Protein AF-A0AAN6EYC0-F1 (afdb_monomer_lite)

InterPro domains:
  IPR060371 TAM12 [PF28428] (30-80)

Secondary structure (DSSP, 8-state):
--------------------------------SHHHHHHHHHHHHHHHHHH-HHHHHHHHHHTT--HHHHHHHHHHHHTT------S-SSS----

Structure (mmCIF, N/CA/C/O backbone):
data_AF-A0AAN6EYC0-F1
#
_entry.id   AF-A0AAN6EYC0-F1
#
loop_
_atom_site.group_PDB
_atom_site.id
_atom_site.type_symbol
_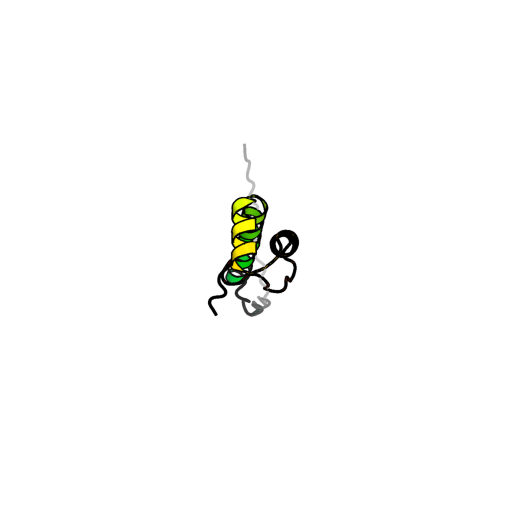atom_site.label_atom_id
_atom_site.label_alt_id
_atom_site.label_comp_id
_atom_site.label_asym_id
_atom_site.label_entity_id
_atom_site.label_seq_id
_atom_site.pdbx_PDB_ins_code
_atom_site.Cartn_x
_atom_site.Cartn_y
_atom_site.Cartn_z
_atom_site.occupancy
_atom_site.B_iso_or_equiv
_atom_site.auth_seq_id
_atom_site.auth_comp_id
_atom_site.auth_asym_id
_atom_site.auth_atom_id
_atom_site.pdbx_PDB_model_num
ATOM 1 N N . MET A 1 1 ? -23.044 43.805 40.739 1.00 42.50 1 MET A N 1
ATOM 2 C CA . MET A 1 1 ? -24.065 43.723 41.807 1.00 42.50 1 MET A CA 1
ATOM 3 C C . MET A 1 1 ? -25.424 43.811 41.134 1.00 42.50 1 MET A C 1
ATOM 5 O O . MET A 1 1 ? -25.653 44.754 40.390 1.00 42.50 1 MET A O 1
ATOM 9 N N . PHE A 1 2 ? -26.232 42.761 41.267 1.00 42.72 2 PHE A N 1
ATOM 10 C CA . PHE A 1 2 ? -27.507 42.580 40.568 1.00 42.72 2 PHE A CA 1
ATOM 11 C C . PHE A 1 2 ? -28.617 43.383 41.245 1.00 42.72 2 PHE A C 1
ATOM 13 O O . PHE A 1 2 ? -28.757 43.270 42.457 1.00 42.72 2 PHE A O 1
ATOM 20 N N . ASN A 1 3 ? -29.444 44.087 40.468 1.00 40.84 3 ASN A N 1
ATOM 21 C CA . ASN A 1 3 ? -30.753 44.553 40.922 1.00 40.84 3 ASN A CA 1
ATOM 22 C C . ASN A 1 3 ? -31.834 43.981 40.000 1.00 40.84 3 ASN A C 1
ATOM 24 O O . ASN A 1 3 ? -31.845 44.214 38.795 1.00 40.84 3 ASN A O 1
ATOM 28 N N . ILE A 1 4 ? -32.701 43.175 40.608 1.00 45.81 4 ILE A N 1
ATOM 29 C CA . ILE A 1 4 ? -33.836 42.474 40.014 1.00 45.81 4 ILE A CA 1
ATOM 30 C C . ILE A 1 4 ? -35.060 43.380 40.156 1.00 45.81 4 ILE A C 1
ATOM 32 O O . ILE A 1 4 ? -35.353 43.846 41.256 1.00 45.81 4 ILE A O 1
ATOM 36 N N . THR A 1 5 ? -35.829 43.567 39.085 1.00 50.19 5 THR A N 1
ATOM 37 C CA . THR A 1 5 ? -37.194 44.100 39.173 1.00 50.19 5 THR A CA 1
ATOM 38 C C . THR A 1 5 ? -38.134 43.111 38.496 1.00 50.19 5 THR A C 1
ATOM 40 O O . THR A 1 5 ? -38.057 42.880 37.293 1.00 50.19 5 THR A O 1
ATOM 43 N N . ARG A 1 6 ? -38.991 42.470 39.300 1.00 43.69 6 ARG A N 1
ATOM 44 C CA . ARG A 1 6 ? -40.102 41.632 38.836 1.00 43.69 6 ARG A CA 1
ATOM 45 C C . ARG A 1 6 ? -41.289 42.542 38.520 1.00 43.69 6 ARG A C 1
ATOM 47 O O . ARG A 1 6 ? -41.718 43.285 39.396 1.00 43.69 6 ARG A O 1
ATOM 54 N N . VAL A 1 7 ? -41.849 42.427 37.319 1.00 53.00 7 VAL A N 1
ATOM 55 C CA . VAL A 1 7 ? -43.213 42.876 37.011 1.00 53.00 7 VAL A CA 1
ATOM 56 C C . VAL A 1 7 ? -44.055 41.645 36.708 1.00 53.00 7 VAL A C 1
ATOM 58 O O . VAL A 1 7 ? -43.721 40.824 35.857 1.00 53.00 7 VAL A O 1
ATOM 61 N N . THR A 1 8 ? -45.125 41.514 37.480 1.00 46.44 8 THR A N 1
ATOM 62 C CA . THR A 1 8 ? -46.179 40.510 37.387 1.00 46.44 8 THR A CA 1
ATOM 63 C C . THR A 1 8 ? -47.294 41.032 36.486 1.00 46.44 8 THR A C 1
ATOM 65 O O . THR A 1 8 ? -47.813 42.118 36.734 1.00 46.44 8 THR A O 1
ATOM 68 N N . GLY A 1 9 ? -47.702 40.249 35.491 1.00 40.12 9 GLY A N 1
ATOM 69 C CA . GLY A 1 9 ? -48.875 40.518 34.658 1.00 40.12 9 GLY A CA 1
ATOM 70 C C . GLY A 1 9 ? -49.557 39.200 34.307 1.00 40.12 9 GLY A C 1
ATOM 71 O O . GLY A 1 9 ? -48.959 38.364 33.640 1.00 40.12 9 GLY A O 1
ATOM 72 N N . GLY A 1 10 ? -50.757 38.994 34.853 1.00 41.69 10 GLY A N 1
ATOM 73 C CA . GLY A 1 10 ? -51.579 37.792 34.692 1.00 41.69 10 GLY A CA 1
ATOM 74 C C . GLY A 1 10 ? -52.355 37.725 33.361 1.00 41.69 10 GLY A C 1
ATOM 75 O O . GLY A 1 10 ? -51.957 38.345 32.382 1.00 41.69 10 GLY A O 1
ATOM 76 N N . PRO A 1 11 ? -53.441 36.934 33.298 1.00 49.28 11 PRO A N 1
ATOM 77 C CA . PRO A 1 11 ? -53.566 35.803 32.383 1.00 49.28 11 PRO A CA 1
ATOM 78 C C . PRO A 1 11 ? -54.326 36.135 31.091 1.00 49.28 11 PRO A C 1
ATOM 80 O O . PRO A 1 11 ? -55.258 36.934 31.088 1.00 49.28 11 PRO A O 1
ATOM 83 N N . SER A 1 12 ? -54.014 35.424 30.008 1.00 43.94 12 SER A N 1
ATOM 84 C CA . SER A 1 12 ? -54.934 35.256 28.879 1.00 43.94 12 SER A CA 1
ATOM 85 C C . SER A 1 12 ? -54.967 33.797 28.454 1.00 43.94 12 SER A C 1
ATOM 87 O O . SER A 1 12 ? -53.941 33.143 28.284 1.00 43.94 12 SER A O 1
ATOM 89 N N . LYS A 1 13 ? -56.197 33.295 28.408 1.00 49.06 13 LYS A N 1
ATOM 90 C CA . LYS A 1 13 ? -56.607 31.954 28.025 1.00 49.06 13 LYS A CA 1
ATOM 91 C C . LYS A 1 13 ? -56.962 32.025 26.546 1.00 49.06 13 LYS A C 1
ATOM 93 O O . LYS A 1 13 ? -57.813 32.831 26.219 1.00 49.06 13 LYS A O 1
ATOM 98 N N . ASP A 1 14 ? -56.328 31.209 25.718 1.00 41.53 14 ASP A N 1
ATOM 99 C CA . ASP A 1 14 ? -56.861 30.642 24.469 1.00 41.53 14 ASP A CA 1
ATOM 100 C C . ASP A 1 14 ? -55.748 29.727 23.929 1.00 41.53 14 ASP A C 1
ATOM 102 O O . ASP A 1 14 ? -54.627 30.156 23.688 1.00 41.53 14 ASP A O 1
ATOM 106 N N . ALA A 1 15 ? -55.869 28.420 24.138 1.00 42.38 15 ALA A N 1
ATOM 107 C CA . ALA A 1 15 ? -56.541 27.483 23.242 1.00 42.38 15 ALA A CA 1
ATOM 108 C C . ALA A 1 15 ? -55.620 27.017 22.100 1.00 42.38 15 ALA A C 1
ATOM 110 O O . ALA A 1 15 ? -55.128 27.786 21.284 1.00 42.38 15 ALA A O 1
ATOM 111 N N . THR A 1 16 ? -55.470 25.693 22.054 1.00 46.78 16 THR A N 1
ATOM 112 C CA . THR A 1 16 ? -54.839 24.885 21.002 1.00 46.78 16 THR A CA 1
ATOM 113 C C . THR A 1 16 ? -53.315 24.776 21.055 1.00 46.78 16 THR A C 1
ATOM 115 O O . THR A 1 16 ? -52.565 25.266 20.218 1.00 46.78 16 THR A O 1
ATOM 118 N N . ARG A 1 17 ? -52.881 23.963 22.023 1.00 51.50 17 ARG A N 1
ATOM 119 C CA . ARG A 1 17 ? -51.732 23.069 21.875 1.00 51.50 17 ARG A CA 1
ATOM 120 C C . ARG A 1 17 ? -51.958 22.186 20.643 1.00 51.50 17 ARG A C 1
ATOM 122 O O . ARG A 1 17 ? -52.703 21.214 20.715 1.00 51.50 17 ARG A O 1
ATOM 129 N N . VAL A 1 18 ? -51.305 22.520 19.539 1.00 47.00 18 VAL A N 1
ATOM 130 C CA . VAL A 1 18 ? -50.985 21.569 18.473 1.00 47.00 18 VAL A CA 1
ATOM 131 C C . VAL A 1 18 ? -49.477 21.449 18.433 1.00 47.00 18 VAL A C 1
ATOM 133 O O . VAL A 1 18 ? -48.762 22.343 17.992 1.00 47.00 18 VAL A O 1
ATOM 136 N N . GLU A 1 19 ? -49.008 20.342 18.991 1.00 55.94 19 GLU A N 1
ATOM 137 C CA . GLU A 1 19 ? -47.663 19.848 18.757 1.00 55.94 19 GLU A CA 1
ATOM 138 C C . GLU A 1 19 ? -47.625 19.372 17.303 1.00 55.94 19 GLU A C 1
ATOM 140 O O . GLU A 1 19 ? -48.433 18.508 16.948 1.00 55.94 19 GLU A O 1
ATOM 145 N N . PRO A 1 20 ? -46.720 19.864 16.445 1.00 47.75 20 PRO A N 1
ATOM 146 C CA . PRO A 1 20 ? -46.331 19.072 15.304 1.00 47.75 20 PRO A CA 1
ATOM 147 C C . PRO A 1 20 ? -45.500 17.911 15.842 1.00 47.75 20 PRO A C 1
ATOM 149 O O . PRO A 1 20 ? -44.366 18.059 16.302 1.00 47.75 20 PRO A O 1
ATOM 152 N N . SER A 1 21 ? -46.187 16.775 15.870 1.00 46.69 21 SER A N 1
ATOM 153 C CA . SER A 1 21 ? -45.708 15.422 16.045 1.00 46.69 21 SER A CA 1
ATOM 154 C C . SER A 1 21 ? -44.242 15.245 15.681 1.00 46.69 21 SER A C 1
ATOM 156 O O . SER A 1 21 ? -43.777 15.603 14.603 1.00 46.69 21 SER A O 1
ATOM 158 N N . ARG A 1 22 ? -43.545 14.596 16.611 1.00 54.69 22 ARG A N 1
ATOM 159 C CA . ARG A 1 22 ? -42.304 13.869 16.378 1.00 54.69 22 ARG A CA 1
ATOM 160 C C . ARG A 1 22 ? -42.507 12.881 15.232 1.00 54.69 22 ARG A C 1
ATOM 162 O O . ARG A 1 22 ? -42.820 11.719 15.470 1.00 54.69 22 ARG A O 1
ATOM 169 N N . GLU A 1 23 ? -42.260 13.316 14.013 1.00 51.22 23 GLU A N 1
ATOM 170 C CA . GLU A 1 23 ? -41.873 12.412 12.945 1.00 51.22 23 GLU A CA 1
ATOM 171 C C . GLU A 1 23 ? -40.384 12.171 13.154 1.00 51.22 23 GLU A C 1
ATOM 173 O O . GLU A 1 23 ? -39.508 12.873 12.658 1.00 51.22 23 GLU A O 1
ATOM 178 N N . ARG A 1 24 ? -40.100 11.214 14.045 1.00 56.19 24 ARG A N 1
ATOM 179 C CA . ARG A 1 24 ? -38.814 10.534 14.022 1.00 56.19 24 ARG A CA 1
ATOM 180 C C . ARG A 1 24 ? -38.782 9.870 12.659 1.00 56.19 24 ARG A C 1
ATOM 182 O O . ARG A 1 24 ? -39.452 8.859 12.472 1.00 56.19 24 ARG A O 1
ATOM 189 N N . GLU A 1 25 ? -38.081 10.484 11.715 1.00 53.28 25 GLU A N 1
ATOM 190 C CA . GLU A 1 25 ? -37.655 9.775 10.525 1.00 53.28 25 GLU A CA 1
ATOM 191 C C . GLU A 1 25 ? -36.883 8.559 11.028 1.00 53.28 25 GLU A C 1
ATOM 193 O O . GLU A 1 25 ? -35.772 8.669 11.557 1.00 53.28 25 GLU A O 1
ATOM 198 N N . ASP A 1 26 ? -37.542 7.405 10.948 1.00 57.34 26 ASP A N 1
ATOM 199 C CA . ASP A 1 26 ? -36.942 6.086 11.040 1.00 57.34 26 ASP A CA 1
ATOM 200 C C . ASP A 1 26 ? -36.039 5.954 9.811 1.00 57.34 26 ASP A C 1
ATOM 202 O O . ASP A 1 26 ? -36.353 5.320 8.810 1.00 57.34 26 ASP A O 1
ATOM 206 N N . THR A 1 27 ? -34.940 6.705 9.829 1.00 57.75 27 THR A N 1
ATOM 207 C CA . THR A 1 27 ? -33.808 6.418 8.975 1.00 57.75 27 THR A CA 1
ATOM 208 C C . THR A 1 27 ? -33.265 5.107 9.517 1.00 57.75 27 THR A C 1
ATOM 210 O O . THR A 1 27 ? -32.897 5.054 10.698 1.00 57.75 27 THR A O 1
ATOM 213 N N . PRO A 1 28 ? -33.233 4.028 8.714 1.00 58.16 28 PRO A N 1
ATOM 214 C CA . PRO A 1 28 ? -32.549 2.822 9.130 1.00 58.16 28 PRO A CA 1
ATOM 215 C C . PRO A 1 28 ? -31.139 3.256 9.507 1.00 58.16 28 PRO A C 1
ATOM 217 O O . PRO A 1 28 ? -30.424 3.821 8.672 1.00 58.16 28 PRO A O 1
ATOM 220 N N . LYS A 1 29 ? -30.759 3.069 10.775 1.00 57.78 29 LYS A N 1
ATOM 221 C CA . LYS A 1 29 ? -29.369 3.201 11.202 1.00 57.78 29 LYS A CA 1
ATOM 222 C C . LYS A 1 29 ? -28.581 2.218 10.350 1.00 57.78 29 LYS A C 1
ATOM 224 O O . LYS A 1 29 ? -28.538 1.031 10.649 1.00 57.78 29 LYS A O 1
ATOM 229 N N . LYS A 1 30 ? -28.010 2.708 9.254 1.00 58.44 30 LYS A N 1
ATOM 230 C CA . LYS A 1 30 ? -26.970 2.002 8.528 1.00 58.44 30 LYS A CA 1
ATOM 231 C C . LYS A 1 30 ? -25.839 1.891 9.536 1.00 58.44 30 LYS A C 1
ATOM 233 O O . LYS A 1 30 ? -25.302 2.926 9.910 1.00 58.44 30 LYS A O 1
ATOM 238 N N . GLU A 1 31 ? -25.602 0.698 10.066 1.00 60.84 31 GLU A N 1
ATOM 239 C CA . GLU A 1 31 ? -24.517 0.418 11.007 1.00 60.84 31 GLU A CA 1
ATOM 240 C C . GLU A 1 31 ? -23.209 0.914 10.365 1.00 60.84 31 GLU A C 1
ATOM 242 O O . GLU A 1 31 ? -22.778 0.314 9.382 1.00 60.84 31 GLU A O 1
ATOM 247 N N . PRO A 1 32 ? -22.620 2.053 10.790 1.00 56.41 32 PRO A N 1
ATOM 248 C CA . PRO A 1 32 ? -21.620 2.727 9.971 1.00 56.41 32 PRO A CA 1
ATOM 249 C C . PRO A 1 32 ? -20.207 2.613 10.543 1.00 56.41 32 PRO A C 1
ATOM 251 O O . PRO A 1 32 ? -19.360 3.423 10.196 1.00 56.41 32 PRO A O 1
ATOM 254 N N . GLU A 1 33 ? -19.927 1.667 11.438 1.00 55.19 33 GLU A 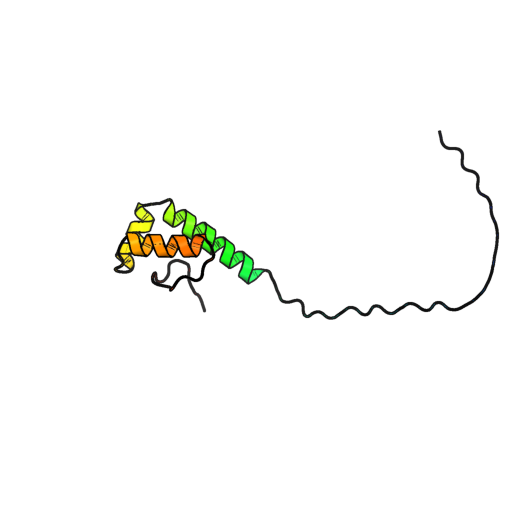N 1
ATOM 255 C CA . GLU A 1 33 ? -18.661 1.711 12.181 1.00 55.19 33 GLU A CA 1
ATOM 256 C C . GLU A 1 33 ? -17.679 0.595 11.811 1.00 55.19 33 GLU A C 1
ATOM 258 O O . GLU A 1 33 ? -16.494 0.877 11.655 1.00 55.19 33 GLU A O 1
ATOM 263 N N . GLU A 1 34 ? -18.109 -0.647 11.582 1.00 53.31 34 GLU A N 1
ATOM 264 C CA . GLU A 1 34 ? -17.146 -1.750 11.416 1.00 53.31 34 GLU A CA 1
ATOM 265 C C . GLU A 1 34 ? -16.346 -1.696 10.100 1.00 53.31 34 GLU A C 1
ATOM 267 O O . GLU A 1 34 ? -15.131 -1.930 10.103 1.00 53.31 34 GLU A O 1
ATOM 272 N N . GLU A 1 35 ? -16.983 -1.318 8.986 1.00 56.31 35 GLU A N 1
ATOM 273 C CA . GLU A 1 35 ? -16.309 -1.196 7.684 1.00 56.31 35 GLU A CA 1
ATOM 274 C C . GLU A 1 35 ? -15.221 -0.104 7.717 1.00 56.31 35 GLU A C 1
ATOM 276 O O . GLU A 1 35 ? -14.076 -0.363 7.333 1.00 56.31 35 GLU A O 1
ATOM 281 N N . ASP A 1 36 ? -15.521 1.071 8.282 1.00 61.88 36 ASP A N 1
ATOM 282 C CA . ASP A 1 36 ? -14.605 2.222 8.331 1.00 61.88 36 ASP A CA 1
ATOM 283 C C . ASP A 1 36 ? -13.362 1.961 9.203 1.00 61.88 36 ASP A C 1
ATOM 285 O O . ASP A 1 36 ? -12.236 2.347 8.845 1.00 61.88 36 ASP A O 1
ATOM 289 N N . TYR A 1 37 ? -13.526 1.260 10.334 1.00 58.62 37 TYR A N 1
ATOM 290 C CA . TYR A 1 37 ? -12.394 0.863 11.178 1.00 58.62 37 TYR A CA 1
ATOM 291 C C . TYR A 1 37 ? -11.473 -0.131 10.459 1.00 58.62 37 TYR A C 1
ATOM 293 O O . TYR A 1 37 ? -10.244 0.013 10.522 1.00 58.62 37 TYR A O 1
ATOM 301 N N . SER A 1 38 ? -12.040 -1.104 9.738 1.00 80.62 38 SER A N 1
ATOM 302 C CA . SER A 1 38 ? -11.270 -2.118 9.010 1.00 80.62 38 SER A CA 1
ATOM 303 C C . SER A 1 38 ? -10.459 -1.513 7.852 1.00 80.62 38 SER A C 1
ATOM 305 O O . SER A 1 38 ? -9.272 -1.817 7.683 1.00 80.62 38 SER A O 1
ATOM 307 N N . GLU A 1 39 ? -11.038 -0.566 7.107 1.00 85.44 39 GLU A N 1
ATOM 308 C CA . GLU A 1 39 ? -10.364 0.116 6.000 1.00 85.44 39 GLU A CA 1
ATOM 309 C C . GLU A 1 39 ? -9.234 1.025 6.480 1.00 85.44 39 GLU A C 1
ATOM 311 O O . GLU A 1 39 ? -8.180 1.138 5.839 1.00 85.44 39 GLU A O 1
ATOM 316 N N . ARG A 1 40 ? -9.424 1.685 7.624 1.00 88.12 40 ARG A N 1
ATOM 317 C CA . ARG A 1 40 ? -8.367 2.481 8.247 1.00 88.12 40 ARG A CA 1
ATOM 318 C C . ARG A 1 40 ? -7.180 1.607 8.654 1.00 88.12 40 ARG A C 1
ATOM 320 O O . ARG A 1 40 ? -6.052 1.923 8.273 1.00 88.12 40 ARG A O 1
ATOM 327 N N . GLN A 1 41 ? -7.421 0.483 9.329 1.00 90.75 41 GLN A N 1
ATOM 328 C CA . GLN A 1 41 ? -6.358 -0.466 9.681 1.00 90.75 41 GLN A CA 1
ATOM 329 C C . GLN A 1 41 ? -5.644 -1.016 8.439 1.00 90.75 41 GLN A C 1
ATOM 331 O O . GLN A 1 41 ? -4.421 -1.180 8.438 1.00 90.75 41 GLN A O 1
ATOM 336 N N . ARG A 1 42 ? -6.385 -1.250 7.350 1.00 91.06 42 ARG A N 1
ATOM 337 C CA . ARG A 1 42 ? -5.828 -1.710 6.072 1.00 91.06 42 ARG A CA 1
ATOM 338 C C . ARG A 1 42 ? -4.846 -0.718 5.477 1.00 91.06 42 ARG A C 1
ATOM 340 O O . ARG A 1 42 ? -3.761 -1.113 5.042 1.00 91.06 42 ARG A O 1
ATOM 347 N N . ARG A 1 43 ? -5.203 0.566 5.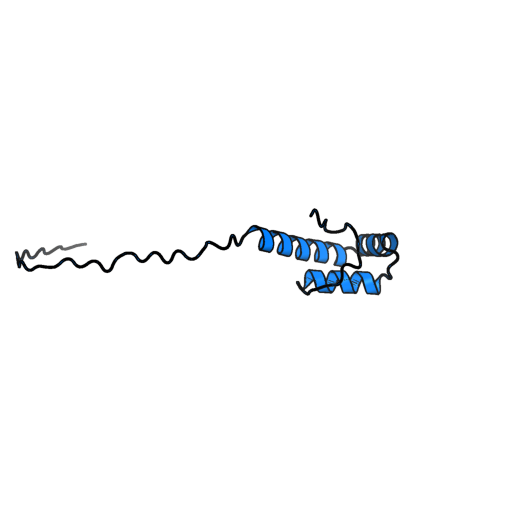496 1.00 92.94 43 ARG A N 1
ATOM 348 C CA . ARG A 1 43 ? -4.340 1.661 5.041 1.00 92.94 43 ARG A CA 1
ATOM 349 C C . ARG A 1 43 ? -3.093 1.795 5.909 1.00 92.94 43 ARG A C 1
ATOM 351 O O . ARG A 1 43 ? -1.985 1.835 5.377 1.00 92.94 43 ARG A O 1
ATOM 358 N N . GLU A 1 44 ? -3.259 1.797 7.230 1.00 94.25 44 GLU A N 1
ATOM 359 C CA . GLU A 1 44 ? -2.153 1.925 8.188 1.00 94.25 44 GLU A CA 1
ATOM 360 C C . GLU A 1 44 ? -1.160 0.757 8.065 1.00 94.25 44 GLU A C 1
ATOM 362 O O . GLU A 1 44 ? 0.052 0.969 7.962 1.00 94.25 44 GLU A O 1
ATOM 367 N N . ARG A 1 45 ? -1.657 -0.482 7.962 1.00 94.62 45 ARG A N 1
ATOM 368 C CA . ARG A 1 45 ? -0.813 -1.669 7.768 1.00 94.62 45 ARG A CA 1
ATOM 369 C C . ARG A 1 45 ? -0.106 -1.662 6.414 1.00 94.62 45 ARG A C 1
ATOM 371 O O . ARG A 1 45 ? 1.077 -1.993 6.353 1.00 94.62 45 ARG A O 1
ATOM 378 N N . ALA A 1 46 ? -0.782 -1.252 5.339 1.00 95.50 46 ALA A N 1
ATOM 379 C CA . ALA A 1 46 ? -0.146 -1.093 4.031 1.00 95.50 46 ALA A CA 1
ATOM 380 C C . ALA A 1 46 ? 0.996 -0.064 4.076 1.00 95.50 46 ALA A C 1
ATOM 382 O O . ALA A 1 46 ? 2.067 -0.311 3.519 1.00 95.50 46 ALA A O 1
ATOM 383 N N . GLN A 1 47 ? 0.811 1.050 4.790 1.00 96.62 47 GLN A N 1
ATOM 384 C CA . GLN A 1 47 ? 1.859 2.050 4.980 1.00 96.62 47 GLN A CA 1
ATOM 385 C C . GLN A 1 47 ? 3.050 1.490 5.770 1.00 96.62 47 GLN A C 1
ATOM 387 O O . GLN A 1 47 ? 4.198 1.719 5.388 1.00 96.62 47 GLN A O 1
ATOM 392 N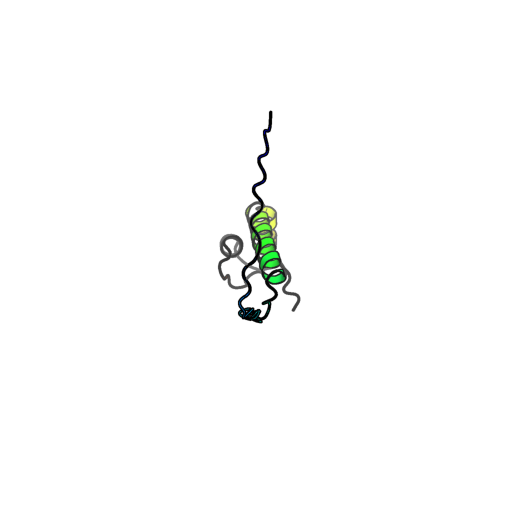 N . ALA A 1 48 ? 2.799 0.709 6.824 1.00 96.31 48 ALA A N 1
ATOM 393 C CA . ALA A 1 48 ? 3.856 0.044 7.585 1.00 96.31 48 ALA A CA 1
ATOM 394 C C . ALA A 1 48 ? 4.686 -0.912 6.708 1.00 96.31 48 ALA A C 1
ATOM 396 O O . ALA A 1 48 ? 5.915 -0.914 6.787 1.00 96.31 48 ALA A O 1
ATOM 397 N N . ILE A 1 49 ? 4.033 -1.666 5.815 1.00 96.12 49 ILE A N 1
ATOM 398 C CA . ILE A 1 49 ? 4.710 -2.547 4.851 1.00 96.12 49 ILE A CA 1
ATOM 399 C C . ILE A 1 49 ? 5.542 -1.738 3.848 1.00 96.12 49 ILE A C 1
ATOM 401 O O . ILE A 1 49 ? 6.672 -2.110 3.552 1.00 96.12 49 ILE A O 1
ATOM 405 N N . LEU A 1 50 ? 5.028 -0.613 3.341 1.00 97.06 50 LEU A N 1
ATOM 406 C CA . LEU A 1 50 ? 5.781 0.252 2.423 1.00 97.06 50 LEU A CA 1
ATOM 407 C C . LEU A 1 50 ? 7.025 0.870 3.068 1.00 97.06 50 LEU A C 1
ATOM 409 O O . LEU A 1 50 ? 8.036 1.047 2.386 1.00 97.06 50 LEU A O 1
ATOM 413 N N . ASN A 1 51 ? 6.949 1.191 4.360 1.00 97.75 51 ASN A N 1
ATOM 414 C CA . ASN A 1 51 ? 8.048 1.784 5.116 1.00 97.75 51 ASN A CA 1
ATOM 415 C C . ASN A 1 51 ? 9.128 0.753 5.496 1.00 97.75 51 ASN A C 1
ATOM 417 O O . ASN A 1 51 ? 10.267 1.137 5.755 1.00 97.75 51 ASN A O 1
ATOM 421 N N . ASN A 1 52 ? 8.802 -0.545 5.508 1.00 97.56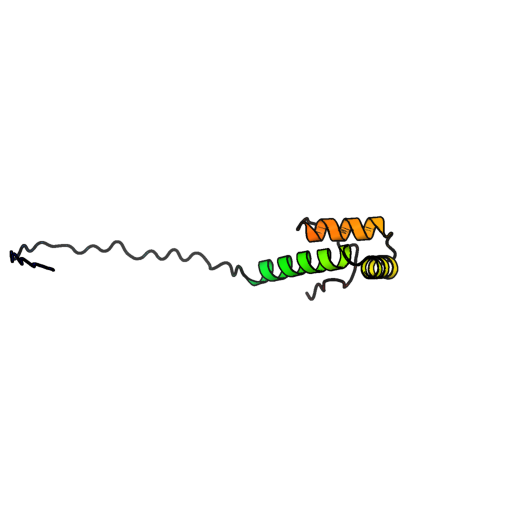 52 ASN A N 1
ATOM 422 C CA . ASN A 1 52 ? 9.736 -1.625 5.818 1.00 97.56 52 ASN A CA 1
ATOM 423 C C . ASN A 1 52 ? 10.098 -2.424 4.554 1.00 97.56 52 ASN A C 1
ATOM 425 O O . ASN A 1 52 ? 9.360 -3.303 4.110 1.00 97.56 52 ASN A O 1
ATOM 429 N N . TYR A 1 53 ? 11.278 -2.148 3.990 1.00 95.75 53 TYR A N 1
ATOM 430 C CA . TYR A 1 53 ? 11.729 -2.795 2.755 1.00 95.75 53 TYR A CA 1
ATOM 431 C C . TYR A 1 53 ? 11.880 -4.318 2.881 1.00 95.75 53 TYR A C 1
ATOM 433 O O . TYR A 1 53 ? 11.534 -5.035 1.945 1.00 95.75 53 TYR A O 1
ATOM 441 N N . GLN A 1 54 ? 12.343 -4.817 4.030 1.00 96.81 54 GLN A N 1
ATOM 442 C CA . GLN A 1 54 ? 12.482 -6.253 4.277 1.00 96.81 54 GLN A CA 1
ATOM 443 C C . GLN A 1 54 ? 11.116 -6.945 4.229 1.00 96.81 54 GLN A C 1
ATOM 445 O O . GLN A 1 54 ? 10.934 -7.909 3.490 1.00 96.81 54 GLN A O 1
ATOM 450 N N . LEU A 1 55 ? 10.128 -6.375 4.920 1.00 95.62 55 LEU A N 1
ATOM 451 C CA . LEU A 1 55 ? 8.761 -6.888 4.926 1.00 95.62 55 LEU A CA 1
ATOM 452 C C . LEU A 1 55 ? 8.121 -6.831 3.528 1.00 95.62 55 LEU A C 1
ATOM 454 O O . LEU A 1 55 ? 7.453 -7.770 3.099 1.00 95.62 55 LEU A O 1
ATOM 458 N N . LEU A 1 56 ? 8.359 -5.754 2.773 1.00 97.00 56 LEU A N 1
ATOM 459 C CA . LEU A 1 56 ? 7.913 -5.642 1.382 1.00 97.00 56 LEU A CA 1
ATOM 460 C C . LEU A 1 56 ? 8.497 -6.760 0.500 1.00 97.00 56 LEU A C 1
ATOM 462 O O . LEU A 1 56 ? 7.782 -7.316 -0.337 1.00 97.00 56 LEU A O 1
ATOM 466 N N . MET A 1 57 ? 9.784 -7.077 0.670 1.00 96.62 57 MET A N 1
ATOM 467 C CA . MET A 1 57 ? 10.439 -8.171 -0.052 1.00 96.62 57 MET A CA 1
ATOM 468 C C . MET A 1 57 ? 9.859 -9.530 0.333 1.00 96.62 57 MET A C 1
ATOM 470 O O . MET A 1 57 ? 9.589 -10.332 -0.556 1.00 96.62 57 MET A O 1
ATOM 474 N N . GLU A 1 58 ? 9.614 -9.775 1.620 1.00 96.00 58 GLU A N 1
ATOM 475 C CA . GLU A 1 58 ? 8.996 -11.017 2.099 1.00 96.00 58 GLU A CA 1
ATOM 476 C C . GLU A 1 58 ? 7.631 -11.251 1.442 1.00 96.00 58 GLU A C 1
ATOM 478 O O . GLU A 1 58 ? 7.385 -12.332 0.905 1.00 96.00 58 GLU A O 1
ATOM 483 N N . TYR A 1 59 ? 6.781 -10.220 1.365 1.00 95.88 59 TYR A N 1
ATOM 484 C CA . TYR A 1 59 ? 5.505 -10.319 0.650 1.00 95.88 59 TYR A CA 1
ATOM 485 C C . TYR A 1 59 ? 5.675 -10.560 -0.851 1.00 95.88 59 TYR A C 1
ATOM 487 O O . TYR A 1 59 ? 4.897 -11.320 -1.433 1.00 95.88 59 TYR A O 1
ATOM 495 N N . ALA A 1 60 ? 6.670 -9.939 -1.486 1.00 96.38 60 ALA A N 1
ATOM 496 C CA . ALA A 1 60 ? 6.942 -10.143 -2.905 1.00 96.38 60 ALA A CA 1
ATOM 497 C C . ALA A 1 60 ? 7.348 -11.602 -3.188 1.00 96.38 60 ALA A C 1
ATOM 499 O O . ALA A 1 60 ? 6.760 -12.249 -4.057 1.00 96.38 60 ALA A O 1
ATOM 500 N N . VAL A 1 61 ? 8.285 -12.139 -2.398 1.00 96.62 61 VAL A N 1
ATOM 501 C CA . VAL A 1 61 ? 8.776 -13.521 -2.509 1.00 96.62 61 VAL A CA 1
ATOM 502 C C . VAL A 1 61 ? 7.661 -14.524 -2.224 1.00 96.62 61 VAL A C 1
ATOM 504 O O . VAL A 1 61 ? 7.421 -15.410 -3.043 1.00 96.62 61 VAL A O 1
ATOM 507 N N . ALA A 1 62 ? 6.920 -14.350 -1.126 1.00 95.00 62 ALA A N 1
ATOM 508 C CA . ALA A 1 62 ? 5.843 -15.260 -0.732 1.00 95.00 62 ALA A CA 1
ATOM 509 C C . ALA A 1 62 ? 4.712 -15.362 -1.773 1.00 95.00 62 ALA A C 1
ATOM 511 O O . ALA A 1 62 ? 4.007 -16.367 -1.825 1.00 95.00 62 ALA A O 1
ATOM 512 N N . ASN A 1 63 ? 4.536 -14.337 -2.614 1.00 94.31 63 ASN A N 1
ATOM 513 C CA . ASN A 1 63 ? 3.475 -14.284 -3.621 1.00 94.31 63 ASN A CA 1
ATOM 514 C C . ASN A 1 63 ? 3.984 -14.447 -5.062 1.00 94.31 63 ASN A C 1
ATOM 516 O O . ASN A 1 63 ? 3.198 -14.295 -6.000 1.00 94.31 63 ASN A O 1
ATOM 520 N N . GLY A 1 64 ? 5.278 -14.726 -5.261 1.00 95.62 64 GLY A N 1
ATOM 521 C CA . GLY A 1 64 ? 5.875 -14.832 -6.597 1.00 95.62 64 GLY A CA 1
ATOM 522 C C . GLY A 1 64 ? 5.703 -13.557 -7.433 1.00 95.62 64 GLY A C 1
ATOM 523 O O . GLY A 1 64 ? 5.504 -13.626 -8.646 1.00 95.62 64 GLY A O 1
ATOM 524 N N . ARG A 1 65 ? 5.702 -12.385 -6.786 1.00 96.12 65 ARG A N 1
ATOM 525 C CA . ARG A 1 65 ? 5.537 -11.073 -7.429 1.00 96.12 65 ARG A CA 1
ATOM 526 C C . ARG A 1 65 ? 6.855 -10.320 -7.442 1.00 96.12 65 ARG A C 1
ATOM 528 O O . ARG A 1 65 ? 7.699 -10.496 -6.568 1.00 96.12 65 ARG A O 1
ATOM 535 N N . SER A 1 66 ? 7.021 -9.417 -8.405 1.00 97.38 66 SER A N 1
ATOM 536 C CA . SER A 1 66 ? 8.168 -8.512 -8.372 1.00 97.38 66 SER A CA 1
ATOM 537 C C . SER A 1 66 ? 8.007 -7.473 -7.253 1.00 97.38 66 SER A C 1
ATOM 539 O O . SER A 1 66 ? 6.891 -7.088 -6.879 1.00 97.38 66 SER A O 1
ATOM 541 N N . ILE A 1 67 ? 9.126 -6.979 -6.718 1.00 96.75 67 ILE A N 1
ATOM 542 C CA . ILE A 1 67 ? 9.119 -5.911 -5.703 1.00 96.75 67 ILE A CA 1
ATOM 543 C C . ILE A 1 67 ? 8.367 -4.661 -6.211 1.00 96.75 67 ILE A C 1
ATOM 545 O O . ILE A 1 67 ? 7.534 -4.136 -5.466 1.00 96.75 67 ILE A O 1
ATOM 549 N N . PRO A 1 68 ? 8.556 -4.190 -7.466 1.00 97.56 68 PRO A N 1
ATOM 550 C CA . PRO A 1 68 ? 7.784 -3.062 -7.995 1.00 97.56 68 PRO A CA 1
ATOM 551 C C . PRO A 1 68 ? 6.267 -3.306 -8.045 1.00 97.56 68 PRO A C 1
ATOM 553 O O . PRO A 1 68 ? 5.494 -2.402 -7.716 1.00 97.56 68 PRO A O 1
ATOM 556 N N . GLN A 1 69 ? 5.826 -4.516 -8.412 1.00 96.38 69 GLN A N 1
ATOM 557 C CA . GLN A 1 69 ? 4.402 -4.883 -8.427 1.00 96.38 69 GLN A CA 1
ATOM 558 C C . GLN A 1 69 ? 3.809 -4.849 -7.016 1.00 96.38 69 GLN A C 1
ATOM 560 O O . GLN A 1 69 ? 2.789 -4.201 -6.782 1.00 96.38 69 GLN A O 1
ATOM 565 N N . THR A 1 70 ? 4.497 -5.477 -6.063 1.00 96.75 70 THR A N 1
ATOM 566 C CA . THR A 1 70 ? 4.098 -5.531 -4.649 1.00 96.75 70 THR A CA 1
ATOM 567 C C . THR A 1 70 ? 4.027 -4.130 -4.036 1.00 96.75 70 THR A C 1
ATOM 569 O O . THR A 1 70 ? 3.049 -3.776 -3.379 1.00 96.75 70 THR A O 1
ATOM 572 N N . ARG A 1 71 ? 5.010 -3.270 -4.331 1.00 97.31 71 ARG A N 1
ATOM 573 C CA . ARG A 1 71 ? 5.007 -1.861 -3.908 1.00 97.31 71 ARG A CA 1
ATOM 574 C C . ARG A 1 71 ? 3.818 -1.092 -4.476 1.00 97.31 71 ARG A C 1
ATOM 576 O O . ARG A 1 71 ? 3.202 -0.300 -3.769 1.00 97.31 71 ARG A O 1
ATOM 583 N N . THR A 1 72 ? 3.509 -1.301 -5.752 1.00 97.12 72 THR A N 1
ATOM 584 C CA . THR A 1 72 ? 2.382 -0.634 -6.417 1.00 97.12 72 THR A CA 1
ATOM 585 C C . THR A 1 72 ? 1.059 -1.037 -5.781 1.00 97.12 72 THR A C 1
ATOM 587 O O . THR A 1 72 ? 0.222 -0.174 -5.525 1.00 97.12 72 THR A O 1
ATOM 590 N N . TYR A 1 73 ? 0.895 -2.321 -5.465 1.00 96.06 73 TYR A N 1
ATOM 591 C CA . TYR A 1 73 ? -0.271 -2.821 -4.749 1.00 96.06 73 TYR A CA 1
ATOM 592 C C . TYR A 1 73 ? -0.452 -2.127 -3.395 1.00 96.06 73 TYR A C 1
ATOM 594 O O . TYR A 1 73 ? -1.473 -1.478 -3.179 1.00 96.06 73 TYR A O 1
ATOM 602 N N . PHE A 1 74 ? 0.557 -2.166 -2.520 1.00 96.31 74 PHE A N 1
ATOM 603 C CA . PHE A 1 74 ? 0.439 -1.552 -1.195 1.00 96.31 74 PHE A CA 1
ATOM 604 C C . PHE A 1 74 ? 0.271 -0.030 -1.244 1.00 96.31 74 PHE A C 1
ATOM 606 O O . PHE A 1 74 ? -0.426 0.518 -0.398 1.00 96.31 74 PHE A O 1
ATOM 613 N N . ARG A 1 75 ? 0.819 0.663 -2.256 1.00 97.00 75 ARG A N 1
ATOM 614 C CA . ARG A 1 75 ? 0.548 2.097 -2.475 1.00 97.00 75 ARG A CA 1
ATOM 615 C C . ARG A 1 75 ? -0.922 2.365 -2.762 1.00 97.00 75 ARG A C 1
ATOM 617 O O . ARG A 1 75 ? -1.490 3.267 -2.161 1.00 97.00 75 ARG A O 1
ATOM 624 N N . LYS A 1 76 ? -1.543 1.583 -3.649 1.00 95.56 76 LYS A N 1
ATOM 625 C CA . LYS A 1 76 ? -2.979 1.720 -3.935 1.00 95.56 76 LYS A CA 1
ATOM 626 C C . LYS A 1 76 ? -3.805 1.487 -2.673 1.00 95.56 76 LYS A C 1
ATOM 628 O O . LYS A 1 76 ? -4.688 2.284 -2.379 1.00 95.56 76 LYS A O 1
ATOM 633 N N . VAL A 1 77 ? -3.462 0.456 -1.899 1.00 94.38 77 VAL A N 1
ATOM 634 C CA . VAL A 1 77 ? -4.173 0.144 -0.655 1.00 94.38 77 VAL A CA 1
ATOM 635 C C . VAL A 1 77 ? -3.997 1.242 0.397 1.00 94.38 77 VAL A C 1
ATOM 637 O O . VAL A 1 77 ? -4.984 1.647 0.995 1.00 94.38 77 VAL A O 1
ATOM 640 N N . ALA A 1 78 ? -2.789 1.781 0.587 1.00 94.62 78 ALA A N 1
ATOM 641 C CA . ALA A 1 78 ? -2.535 2.892 1.511 1.00 94.62 78 ALA A CA 1
ATOM 642 C C . ALA A 1 78 ? -3.312 4.167 1.131 1.00 94.62 78 ALA A C 1
ATOM 644 O O . ALA A 1 78 ? -3.764 4.903 2.005 1.00 94.62 78 ALA A O 1
ATOM 645 N N . LEU A 1 79 ? -3.524 4.393 -0.169 1.00 94.31 79 LEU A N 1
ATOM 646 C CA . LEU A 1 79 ? -4.337 5.493 -0.696 1.00 94.31 79 LEU A CA 1
ATOM 647 C C . LEU A 1 79 ? -5.853 5.227 -0.631 1.00 94.31 79 LEU A C 1
ATOM 649 O O . LEU A 1 79 ? -6.626 6.082 -1.050 1.00 94.31 79 LEU A O 1
ATOM 653 N N . GLY A 1 80 ? -6.289 4.058 -0.146 1.00 90.31 80 GLY A N 1
ATOM 654 C CA . GLY A 1 80 ? -7.705 3.670 -0.128 1.00 90.31 80 GLY A CA 1
ATOM 655 C C . GLY A 1 80 ? -8.287 3.391 -1.519 1.00 90.31 80 GLY A C 1
ATOM 656 O O . GLY A 1 80 ? -9.499 3.401 -1.702 1.00 90.31 80 GLY A O 1
ATOM 657 N N . MET A 1 81 ? -7.441 3.164 -2.527 1.00 89.38 81 MET A N 1
ATOM 658 C CA . MET A 1 81 ? -7.891 2.829 -3.876 1.00 89.38 81 MET A CA 1
ATOM 659 C C . MET A 1 81 ? -8.200 1.336 -3.989 1.00 89.38 81 MET A C 1
ATOM 661 O O . MET A 1 81 ? -7.517 0.497 -3.394 1.00 89.38 81 MET A O 1
ATOM 665 N N . LYS A 1 82 ? -9.165 0.987 -4.849 1.00 85.31 82 LYS A N 1
ATOM 666 C CA . LYS A 1 82 ? -9.411 -0.409 -5.231 1.00 85.31 82 LYS A CA 1
ATOM 667 C C . LYS A 1 82 ? -8.154 -0.985 -5.890 1.00 85.31 82 LYS A C 1
ATOM 669 O O . LYS A 1 82 ? -7.670 -0.471 -6.900 1.00 85.3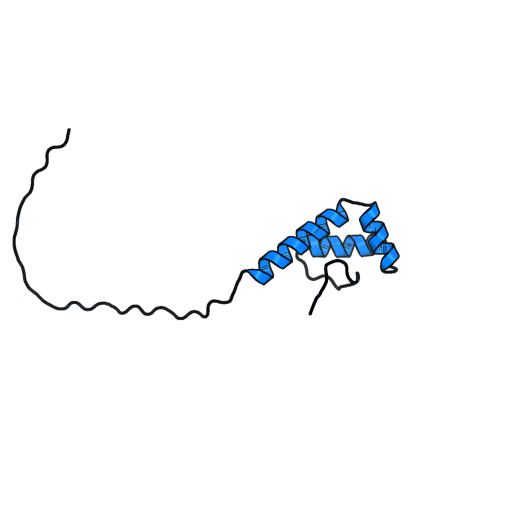1 82 LYS A O 1
ATOM 674 N N . ALA A 1 83 ? -7.610 -2.038 -5.290 1.00 85.44 83 ALA A N 1
ATOM 675 C CA . ALA A 1 83 ? -6.411 -2.720 -5.750 1.00 85.44 83 ALA A CA 1
ATOM 676 C C . ALA A 1 83 ? -6.706 -4.210 -5.903 1.00 85.44 83 ALA A C 1
ATOM 678 O O . ALA A 1 83 ? -7.188 -4.835 -4.958 1.00 85.44 83 ALA A O 1
ATOM 679 N N . ASP A 1 84 ? -6.377 -4.774 -7.064 1.00 84.94 84 ASP A N 1
ATOM 680 C CA . ASP A 1 84 ? -6.538 -6.208 -7.304 1.00 84.94 84 ASP A CA 1
ATOM 681 C C . ASP A 1 84 ? -5.738 -6.996 -6.261 1.00 84.94 84 ASP A C 1
ATOM 683 O O . ASP A 1 84 ? -4.560 -6.679 -6.052 1.00 84.94 84 ASP A O 1
ATOM 687 N N . PRO A 1 85 ? -6.331 -7.999 -5.590 1.00 84.81 85 PRO A N 1
ATOM 688 C CA . PRO A 1 85 ? -5.682 -8.738 -4.514 1.00 84.81 85 PRO A CA 1
ATOM 689 C C . PRO A 1 85 ? -4.595 -9.667 -5.073 1.00 84.81 85 PRO A C 1
ATOM 691 O O . PRO A 1 85 ? -4.772 -10.873 -5.218 1.00 84.81 85 PRO A O 1
ATOM 694 N N . ILE A 1 86 ? -3.437 -9.094 -5.409 1.00 87.44 86 ILE A N 1
ATOM 695 C CA . ILE A 1 86 ? -2.285 -9.846 -5.923 1.00 87.44 86 ILE A CA 1
ATOM 696 C C . ILE A 1 86 ? -1.473 -10.520 -4.810 1.00 87.44 86 ILE A C 1
ATOM 698 O O . ILE A 1 86 ? -0.664 -11.398 -5.116 1.00 87.44 86 ILE A O 1
ATOM 702 N N . ILE A 1 87 ? -1.669 -10.081 -3.558 1.00 87.69 87 ILE A N 1
ATOM 703 C CA . ILE A 1 87 ? -1.017 -10.581 -2.343 1.00 87.69 87 ILE A CA 1
ATOM 704 C C . ILE A 1 87 ? -2.058 -11.351 -1.526 1.00 87.69 87 ILE A C 1
ATOM 706 O O . ILE A 1 87 ? -3.092 -10.794 -1.159 1.00 87.69 87 ILE A O 1
ATOM 710 N N . LYS A 1 88 ? -1.784 -12.621 -1.229 1.00 86.62 88 LYS A N 1
ATOM 711 C CA . LYS A 1 88 ? -2.649 -13.492 -0.424 1.00 86.62 88 LYS A CA 1
ATOM 712 C C . LYS A 1 88 ? -2.356 -13.324 1.071 1.00 86.62 88 LYS A C 1
ATOM 714 O O . LYS A 1 88 ? -1.218 -13.061 1.450 1.00 86.62 88 LYS A O 1
ATOM 719 N N . TYR A 1 89 ? -3.383 -13.488 1.908 1.00 81.50 89 TYR A N 1
ATOM 720 C CA . TYR A 1 89 ? -3.296 -13.607 3.378 1.00 81.50 89 TYR A CA 1
ATOM 721 C C . TYR A 1 89 ? -2.574 -12.475 4.143 1.00 81.50 89 TYR A C 1
ATOM 723 O O . TYR A 1 89 ? -2.166 -12.668 5.282 1.00 81.50 89 TYR A O 1
ATOM 731 N N . TRP A 1 90 ? -2.409 -11.281 3.564 1.00 84.94 90 TRP A N 1
ATOM 732 C CA . TRP A 1 90 ? -1.661 -10.196 4.223 1.00 84.94 90 TRP A CA 1
ATOM 733 C C . TRP A 1 90 ? -2.517 -9.301 5.128 1.00 84.94 90 TRP A C 1
ATOM 735 O O . TRP A 1 90 ? -1.987 -8.676 6.045 1.00 84.94 90 TRP A O 1
ATOM 745 N N . PHE A 1 91 ? -3.823 -9.220 4.864 1.00 78.94 91 PHE A N 1
ATOM 746 C CA . PHE A 1 91 ? -4.785 -8.460 5.671 1.00 78.94 91 PHE A CA 1
ATOM 747 C C . PHE A 1 91 ? -5.924 -9.330 6.229 1.00 78.94 91 PHE A C 1
ATOM 749 O O . PHE A 1 91 ? -6.692 -8.851 7.048 1.00 78.94 91 PHE A O 1
ATOM 756 N N . SER A 1 92 ? -5.958 -10.611 5.844 1.00 67.25 92 SER A N 1
ATOM 757 C CA . SER A 1 92 ? -7.005 -11.591 6.160 1.00 67.25 92 SER A CA 1
ATOM 758 C C . SER A 1 92 ? -8.406 -11.164 5.699 1.00 67.25 92 SER A C 1
ATOM 760 O O . SER A 1 92 ? -9.131 -10.525 6.448 1.00 67.25 92 SER A O 1
ATOM 762 N N . ASP A 1 93 ? -8.824 -11.596 4.504 1.00 59.44 93 ASP A N 1
ATOM 763 C CA . ASP A 1 93 ? -10.258 -11.804 4.262 1.00 59.44 93 ASP A CA 1
ATOM 764 C C . ASP A 1 93 ? -10.640 -13.084 5.027 1.00 59.44 93 ASP A C 1
ATOM 766 O O . ASP A 1 93 ? -10.373 -14.195 4.569 1.00 59.44 93 ASP A O 1
ATOM 770 N N . VAL A 1 94 ? -11.156 -12.929 6.249 1.00 45.19 94 VAL A N 1
ATOM 771 C CA . VAL A 1 94 ? -11.980 -13.955 6.900 1.00 45.19 94 VAL A CA 1
ATOM 772 C C . VAL A 1 94 ? -13.419 -13.625 6.520 1.00 45.19 94 VAL A C 1
ATOM 774 O O . VAL A 1 94 ? -14.079 -12.853 7.208 1.00 45.19 94 VAL A O 1
ATOM 777 N N . ALA A 1 95 ? -13.859 -14.166 5.389 1.00 37.22 95 ALA A N 1
ATOM 778 C CA . ALA A 1 95 ? -15.260 -14.353 5.031 1.00 37.22 95 ALA A CA 1
ATOM 779 C C . ALA A 1 95 ? -15.359 -15.591 4.135 1.00 37.22 95 ALA A C 1
ATOM 781 O O . ALA A 1 95 ? -14.588 -15.659 3.148 1.00 37.22 95 ALA A O 1
#

pLDDT: mean 74.76, std 21.68, range [37.22, 97.75]

Radius of gyration: 30.1 Å; chains: 1; bounding box: 69×60×50 Å

Organism: Exophiala dermatitidis (NCBI:txid5970)

Sequence (95 aa):
MFNITRVTGGPSKDATRVEPSREREDTPKKEPEEEDYSERQRRERAQAILNNYQLLMEYAVANGRSIPQTRTYFRKVALGMKADPIIKYWFSDVA

Foldseek 3Di:
DDDDDDDDDDDDDDDDDDDPDPPPVPPPPPVPPPVVVLLVVQLVLLVVCLVDLVSLVVQCVVLVHDSVVSNVQSVCSNVVHDHDCSGPPSSDPPD